Protein AF-A0A956LAS8-F1 (afdb_monomer_lite)

Structure (mmCIF, N/CA/C/O backbone):
data_AF-A0A956LAS8-F1
#
_entry.id   AF-A0A956LAS8-F1
#
loop_
_atom_site.group_PDB
_atom_site.id
_atom_site.type_symbol
_atom_site.label_atom_id
_atom_site.label_alt_id
_atom_site.label_comp_id
_atom_site.label_asym_id
_atom_site.label_entity_id
_atom_site.label_seq_id
_atom_site.pdbx_PDB_ins_code
_atom_site.Cartn_x
_atom_site.Cartn_y
_atom_site.Cartn_z
_atom_site.occupancy
_atom_site.B_iso_or_equiv
_atom_site.auth_seq_id
_atom_site.auth_comp_id
_atom_site.auth_asym_id
_atom_site.auth_atom_id
_atom_site.pdbx_PDB_model_num
ATOM 1 N N . MET A 1 1 ? 24.457 -32.007 28.626 1.00 55.41 1 MET A N 1
ATOM 2 C CA . MET A 1 1 ? 24.554 -30.571 28.265 1.00 55.41 1 MET A CA 1
ATOM 3 C C . MET A 1 1 ? 24.996 -30.335 26.818 1.00 55.41 1 MET A C 1
ATOM 5 O O . MET A 1 1 ? 24.389 -29.488 26.179 1.00 55.41 1 MET A O 1
ATOM 9 N N . GLY A 1 2 ? 25.953 -31.096 26.265 1.00 60.91 2 GLY A N 1
ATOM 10 C CA . GLY A 1 2 ? 26.464 -30.879 24.895 1.00 60.91 2 GLY A CA 1
ATOM 11 C C . GLY A 1 2 ? 25.425 -30.932 23.763 1.00 60.91 2 GLY A C 1
ATOM 12 O O . GLY A 1 2 ? 25.495 -30.125 22.844 1.00 60.91 2 GLY A O 1
ATOM 13 N N . LEU A 1 3 ? 24.403 -31.793 23.864 1.00 76.31 3 LEU A N 1
ATOM 14 C CA . LEU A 1 3 ? 23.370 -31.925 22.823 1.00 76.31 3 LEU A CA 1
ATOM 15 C C . LEU A 1 3 ? 22.526 -30.648 22.639 1.00 76.31 3 LEU A C 1
ATOM 17 O O . LEU A 1 3 ? 22.175 -30.290 21.521 1.00 76.31 3 LEU A O 1
ATOM 21 N N . ARG A 1 4 ? 22.226 -29.933 23.733 1.00 72.56 4 ARG A N 1
ATOM 22 C CA . ARG A 1 4 ? 21.432 -28.692 23.681 1.00 72.56 4 ARG A CA 1
ATOM 23 C C . ARG A 1 4 ? 22.228 -27.548 23.058 1.00 72.56 4 ARG A C 1
ATOM 25 O O . ARG A 1 4 ? 21.681 -26.792 22.271 1.00 72.56 4 ARG A O 1
ATOM 32 N N . VAL A 1 5 ? 23.522 -27.465 23.369 1.00 77.44 5 VAL A N 1
ATOM 33 C CA . VAL A 1 5 ? 24.424 -26.458 22.789 1.00 77.44 5 VAL A CA 1
ATOM 34 C C . VAL A 1 5 ? 24.606 -26.699 21.288 1.00 77.44 5 VAL A C 1
ATOM 36 O O . VAL A 1 5 ? 24.517 -25.758 20.504 1.00 77.44 5 VAL A O 1
ATOM 39 N N . ALA A 1 6 ? 24.772 -27.959 20.876 1.00 76.56 6 ALA A N 1
ATOM 40 C CA . ALA A 1 6 ? 24.871 -28.330 19.465 1.00 76.56 6 ALA A CA 1
ATOM 41 C C . ALA A 1 6 ? 23.584 -28.011 18.681 1.00 76.56 6 ALA A C 1
ATOM 43 O O . ALA A 1 6 ? 23.658 -27.461 17.584 1.00 76.56 6 ALA A O 1
ATOM 44 N N . ALA A 1 7 ? 22.410 -28.287 19.258 1.00 75.06 7 ALA A N 1
ATOM 45 C CA . ALA A 1 7 ? 21.125 -27.973 18.632 1.00 75.06 7 ALA A CA 1
ATOM 46 C C . ALA A 1 7 ? 20.914 -26.460 18.456 1.00 75.06 7 ALA A C 1
ATOM 48 O O . ALA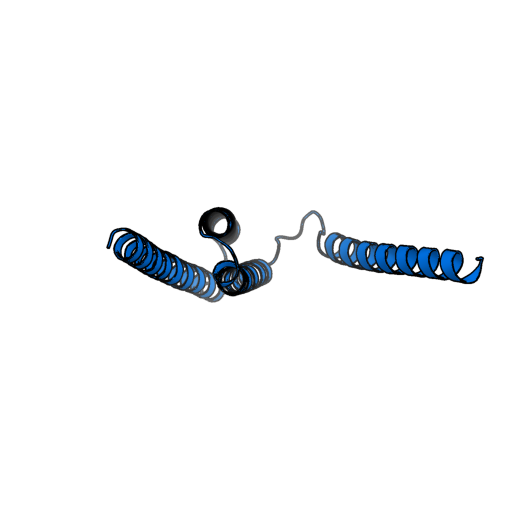 A 1 7 ? 20.488 -26.017 17.390 1.00 75.06 7 ALA A O 1
ATOM 49 N N . SER A 1 8 ? 21.266 -25.657 19.464 1.00 79.25 8 SER A N 1
ATOM 50 C CA . SER A 1 8 ? 21.174 -24.196 19.375 1.00 79.25 8 SER A CA 1
ATOM 51 C C . SER A 1 8 ? 22.094 -23.623 18.296 1.00 79.25 8 SER A C 1
ATOM 53 O O . SER A 1 8 ? 21.678 -22.754 17.535 1.00 79.25 8 SER A O 1
ATOM 55 N N . LEU A 1 9 ? 23.327 -24.130 18.187 1.00 83.88 9 LEU A N 1
ATOM 56 C CA . LEU A 1 9 ? 24.268 -23.703 17.146 1.00 83.88 9 LEU A CA 1
ATOM 57 C C . LEU A 1 9 ? 23.774 -24.070 15.745 1.00 83.88 9 LEU A C 1
ATOM 59 O O . LEU A 1 9 ? 23.849 -23.243 14.838 1.00 83.88 9 LEU A O 1
ATOM 63 N N . ALA A 1 10 ? 23.217 -25.271 15.579 1.00 81.31 10 ALA A N 1
ATOM 64 C CA . ALA A 1 10 ? 22.629 -25.695 14.314 1.00 81.31 10 ALA A CA 1
ATOM 65 C C . ALA A 1 10 ? 21.441 -24.807 13.909 1.00 81.31 10 ALA A C 1
ATOM 67 O O . ALA A 1 10 ? 21.338 -24.415 12.748 1.00 81.31 10 ALA A O 1
ATOM 68 N N . LEU A 1 11 ? 20.585 -24.430 14.866 1.00 81.88 11 LEU A N 1
ATOM 69 C CA . LEU A 1 11 ? 19.451 -23.539 14.619 1.00 81.88 11 LEU A CA 1
ATOM 70 C C . LEU A 1 11 ? 19.914 -22.142 14.181 1.00 81.88 11 LEU A C 1
ATOM 72 O O . LEU A 1 11 ? 19.400 -21.598 13.208 1.00 81.88 11 LEU A O 1
ATOM 76 N N . ILE A 1 12 ? 20.908 -21.575 14.870 1.00 80.75 12 ILE A N 1
ATOM 77 C CA . ILE A 1 12 ? 21.456 -20.254 14.537 1.00 80.75 12 ILE A CA 1
ATOM 78 C C . ILE A 1 12 ? 22.092 -20.279 13.147 1.00 80.75 12 ILE A C 1
ATOM 80 O O . ILE A 1 12 ? 21.824 -19.394 12.339 1.00 80.75 12 ILE A O 1
ATOM 84 N N . LEU A 1 13 ? 22.884 -21.308 12.835 1.00 80.00 13 LEU A N 1
ATOM 85 C CA . LEU A 1 13 ? 23.482 -21.467 11.510 1.00 80.00 13 LEU A CA 1
ATOM 86 C C . LEU A 1 13 ? 22.413 -21.592 10.423 1.00 80.00 13 LEU A C 1
ATOM 88 O O . LEU A 1 13 ? 22.524 -20.936 9.393 1.00 80.00 13 LEU A O 1
ATOM 92 N N . TYR A 1 14 ? 21.351 -22.359 10.668 1.00 82.44 14 TYR A N 1
ATOM 93 C CA . TYR A 1 14 ? 20.240 -22.501 9.730 1.00 82.44 14 TYR A CA 1
ATOM 94 C C . TYR A 1 14 ? 19.522 -21.167 9.472 1.00 82.44 14 TYR A C 1
ATOM 96 O O . TYR A 1 14 ? 19.284 -20.802 8.321 1.00 82.44 14 TYR A O 1
ATOM 104 N N . VAL A 1 15 ? 19.246 -20.392 10.527 1.00 77.12 15 VAL A N 1
ATOM 105 C CA . VAL A 1 15 ? 18.650 -19.051 10.412 1.00 77.12 15 VAL A CA 1
ATOM 106 C C . VAL A 1 15 ? 19.579 -18.102 9.652 1.00 77.12 15 VAL A C 1
ATOM 108 O O . VAL A 1 15 ? 19.129 -17.406 8.743 1.00 77.12 15 VAL A O 1
ATOM 111 N N . CYS A 1 16 ? 20.877 -18.102 9.957 1.00 79.00 16 CYS A N 1
ATOM 112 C CA . CYS A 1 16 ? 21.861 -17.276 9.260 1.00 79.00 16 CYS A CA 1
ATOM 113 C C . CYS A 1 16 ? 21.975 -17.638 7.774 1.00 79.00 16 CYS A C 1
ATOM 115 O O . CYS A 1 16 ? 22.055 -16.738 6.943 1.00 79.00 16 CYS A O 1
ATOM 117 N N . VAL A 1 17 ? 21.934 -18.927 7.424 1.00 76.44 17 VAL A N 1
ATOM 118 C CA . VAL A 1 17 ? 21.934 -19.397 6.029 1.00 76.44 17 VAL A CA 1
ATOM 119 C C . VAL A 1 17 ? 20.651 -18.970 5.314 1.00 76.44 17 VAL A C 1
ATOM 121 O O . VAL A 1 17 ? 20.724 -18.479 4.190 1.00 76.44 17 VAL A O 1
ATOM 124 N N . GLY A 1 18 ? 19.489 -19.064 5.967 1.00 69.44 18 GLY A N 1
ATOM 125 C CA . GLY A 1 18 ? 18.219 -18.578 5.418 1.00 69.44 18 GLY A CA 1
ATOM 126 C C . GLY A 1 18 ? 18.213 -17.065 5.174 1.00 69.44 18 GLY A C 1
ATOM 127 O O . GLY A 1 18 ? 17.800 -16.611 4.107 1.00 69.44 18 GLY A O 1
ATOM 128 N N . ILE A 1 19 ? 18.743 -16.281 6.119 1.00 72.44 19 ILE A N 1
ATOM 129 C CA . ILE A 1 19 ? 18.897 -14.826 5.978 1.00 72.44 19 ILE A CA 1
ATOM 130 C C . ILE A 1 19 ? 19.912 -14.497 4.880 1.00 72.44 19 ILE A C 1
ATOM 132 O O . ILE A 1 19 ? 19.651 -13.619 4.062 1.00 72.44 19 ILE A O 1
ATOM 136 N N . TYR A 1 20 ? 21.041 -15.208 4.816 1.00 73.12 20 TYR A N 1
ATOM 137 C CA . TYR A 1 20 ? 22.049 -15.014 3.776 1.00 73.12 20 TYR A CA 1
ATOM 138 C C . TYR A 1 20 ? 21.487 -15.323 2.390 1.00 73.12 20 TYR A C 1
ATOM 140 O O . TYR A 1 20 ? 21.646 -14.505 1.495 1.00 73.12 20 TYR A O 1
ATOM 148 N N . HIS A 1 21 ? 20.767 -16.434 2.209 1.00 66.94 21 HIS A N 1
ATOM 149 C CA . HIS A 1 21 ? 20.102 -16.745 0.942 1.00 66.94 21 HIS A CA 1
ATOM 150 C C . HIS A 1 21 ? 19.006 -15.733 0.597 1.00 66.94 21 HIS A C 1
ATOM 152 O O . HIS A 1 21 ? 18.911 -15.321 -0.557 1.0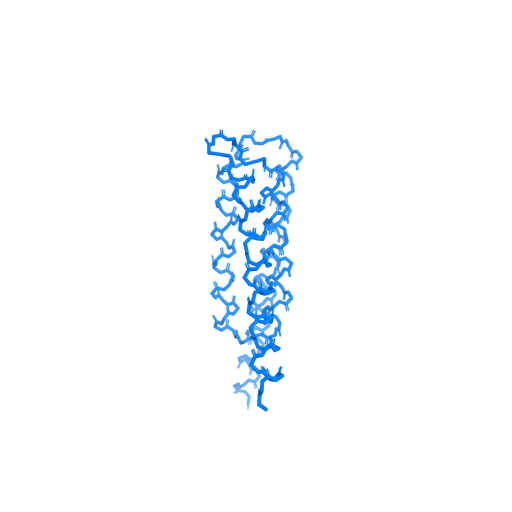0 66.94 21 HIS A O 1
ATOM 158 N N . GLY A 1 22 ? 18.225 -15.275 1.579 1.00 66.06 22 GLY A N 1
ATOM 159 C CA . GLY A 1 22 ? 17.233 -14.216 1.382 1.00 66.06 22 GLY A CA 1
ATOM 160 C C . GLY A 1 22 ? 17.868 -12.898 0.928 1.00 66.06 22 GLY A C 1
ATOM 161 O O . GLY A 1 22 ? 17.429 -12.303 -0.054 1.00 66.06 22 GLY A O 1
ATOM 162 N N . LEU A 1 23 ? 18.947 -12.472 1.588 1.00 69.12 23 LEU A N 1
ATOM 163 C CA . LEU A 1 23 ? 19.697 -11.258 1.252 1.00 69.12 23 LEU A CA 1
ATOM 164 C C . LEU A 1 23 ? 20.485 -11.396 -0.055 1.00 69.12 23 LEU A C 1
ATOM 166 O O . LEU A 1 23 ? 20.580 -10.434 -0.811 1.00 69.12 23 LEU A O 1
ATOM 170 N N . ALA A 1 24 ? 21.039 -12.571 -0.348 1.00 58.28 24 ALA A N 1
ATOM 171 C CA . ALA A 1 24 ? 21.751 -12.845 -1.590 1.00 58.28 24 ALA A CA 1
ATOM 172 C C . ALA A 1 24 ? 20.789 -12.840 -2.782 1.00 58.28 24 ALA A C 1
ATOM 174 O O . ALA A 1 24 ? 21.104 -12.221 -3.792 1.00 58.28 24 ALA A O 1
ATOM 175 N N . ASN A 1 25 ? 19.582 -13.402 -2.648 1.00 55.56 25 ASN A N 1
ATOM 176 C CA . ASN A 1 25 ? 18.543 -13.270 -3.675 1.00 55.56 25 ASN A CA 1
ATOM 177 C C . ASN A 1 25 ? 18.064 -11.823 -3.843 1.00 55.56 25 ASN A C 1
ATOM 179 O O . ASN A 1 25 ? 17.773 -11.403 -4.961 1.00 55.56 25 ASN A O 1
ATOM 183 N N . GLN A 1 26 ? 18.011 -11.041 -2.762 1.00 57.44 26 GLN A N 1
ATOM 184 C CA . GLN A 1 26 ? 17.707 -9.610 -2.854 1.00 57.44 26 GLN A CA 1
ATOM 185 C C . GLN A 1 26 ? 18.827 -8.827 -3.552 1.00 57.44 26 GLN A C 1
ATOM 187 O O . GLN A 1 26 ? 18.537 -7.938 -4.345 1.00 57.44 26 GLN A O 1
ATOM 192 N N . ARG A 1 27 ? 20.099 -9.165 -3.303 1.00 50.19 27 ARG A N 1
ATOM 193 C CA . ARG A 1 27 ? 21.260 -8.499 -3.917 1.00 50.19 27 ARG A CA 1
ATOM 194 C C . ARG A 1 27 ? 21.515 -8.923 -5.362 1.00 50.19 27 ARG A C 1
ATOM 196 O O . ARG A 1 27 ? 21.898 -8.077 -6.154 1.00 50.19 27 ARG A O 1
ATOM 203 N N . LEU A 1 28 ? 21.258 -10.179 -5.727 1.00 47.81 28 LEU A N 1
ATOM 204 C CA . LEU A 1 28 ? 21.357 -10.653 -7.114 1.00 47.81 28 LEU A CA 1
ATOM 205 C C . LEU A 1 28 ? 20.251 -10.068 -8.010 1.00 47.81 28 LEU A C 1
ATOM 207 O O . LEU A 1 28 ? 20.467 -9.915 -9.204 1.00 47.81 28 LEU A O 1
ATOM 211 N N . ARG A 1 29 ? 19.100 -9.679 -7.440 1.00 49.28 29 ARG A N 1
ATOM 212 C CA . ARG A 1 29 ? 18.079 -8.860 -8.127 1.00 49.28 29 ARG A CA 1
ATOM 213 C C . ARG A 1 29 ? 18.324 -7.352 -8.036 1.00 49.28 29 ARG A C 1
ATOM 215 O O . ARG A 1 29 ? 17.680 -6.593 -8.749 1.00 49.28 29 ARG A O 1
ATOM 222 N N . ALA A 1 30 ? 19.244 -6.907 -7.186 1.00 46.09 30 ALA A N 1
ATOM 223 C CA . ALA A 1 30 ? 19.690 -5.522 -7.122 1.00 46.09 30 ALA A CA 1
ATOM 224 C C . ALA A 1 30 ? 20.924 -5.339 -8.017 1.00 46.09 30 ALA A C 1
ATOM 226 O O . ALA A 1 30 ? 22.003 -4.994 -7.540 1.00 46.09 30 ALA A O 1
ATOM 227 N N . SER 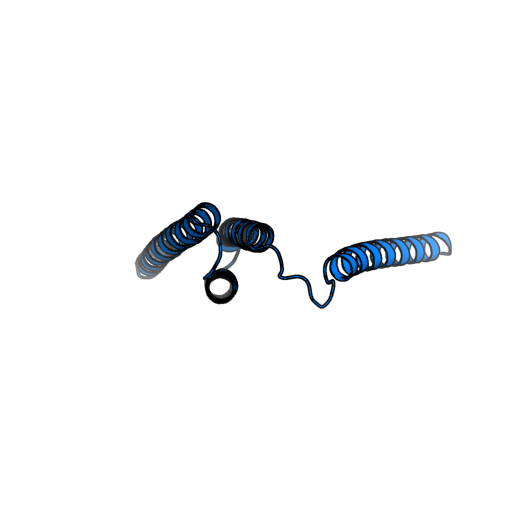A 1 31 ? 20.770 -5.592 -9.320 1.00 42.03 31 SER A N 1
ATOM 228 C CA . SER A 1 31 ? 21.730 -5.095 -10.305 1.00 42.03 31 SER A CA 1
ATOM 229 C C . SER A 1 31 ? 21.665 -3.560 -10.269 1.00 42.03 31 SER A C 1
ATOM 231 O O . SER A 1 31 ? 20.590 -2.992 -10.496 1.00 42.03 31 SER A O 1
ATOM 233 N N . PRO A 1 32 ? 22.752 -2.857 -9.903 1.00 43.62 32 PRO A N 1
ATOM 234 C CA . PRO A 1 32 ? 22.749 -1.408 -9.791 1.00 43.62 32 PRO A CA 1
ATOM 235 C C . PRO A 1 32 ? 22.796 -0.816 -11.203 1.00 43.62 32 PRO A C 1
ATOM 237 O O . PRO A 1 32 ? 23.865 -0.530 -11.730 1.00 43.62 32 PRO A O 1
ATOM 240 N N . GLY A 1 33 ? 21.632 -0.677 -11.838 1.00 44.19 33 GLY A N 1
ATOM 241 C CA . GLY A 1 33 ? 21.522 -0.067 -13.166 1.00 44.19 33 GLY A CA 1
ATOM 242 C C . GLY A 1 33 ? 20.358 -0.557 -14.018 1.00 44.19 33 GLY A C 1
ATOM 243 O O . GLY A 1 33 ? 20.011 0.114 -14.984 1.00 44.19 33 GLY A O 1
ATOM 244 N N . GLU A 1 34 ? 19.715 -1.668 -13.663 1.00 43.88 34 GLU A N 1
ATOM 245 C CA . GLU A 1 34 ? 18.502 -2.102 -14.353 1.00 43.88 34 GLU A CA 1
ATOM 246 C C . GLU A 1 34 ? 17.306 -1.363 -13.763 1.00 43.88 34 GLU A C 1
ATOM 248 O O . GLU A 1 34 ? 17.069 -1.385 -12.552 1.00 43.88 34 GLU A O 1
ATOM 253 N N . HIS A 1 35 ? 16.565 -0.665 -14.618 1.00 48.59 35 HIS A N 1
ATOM 254 C CA . HIS A 1 35 ? 15.213 -0.238 -14.305 1.00 48.59 35 HIS A CA 1
ATOM 255 C C . HIS A 1 35 ? 14.484 -1.434 -13.691 1.00 48.59 35 HIS A C 1
ATOM 257 O O . HIS A 1 35 ? 14.293 -2.440 -14.366 1.00 48.59 35 HIS A O 1
ATOM 263 N N . LEU A 1 36 ? 14.155 -1.364 -12.396 1.00 57.06 36 LEU A N 1
ATOM 264 C CA . LEU A 1 36 ? 13.278 -2.353 -11.780 1.00 57.06 36 LEU A CA 1
ATOM 265 C C . LEU A 1 36 ? 12.037 -2.424 -12.662 1.00 57.06 36 LEU A C 1
ATOM 267 O O . LEU A 1 36 ? 11.333 -1.417 -12.773 1.00 57.06 36 LEU A O 1
ATOM 271 N N . ASP A 1 37 ? 11.840 -3.579 -13.296 1.00 79.31 37 ASP A N 1
ATOM 272 C CA . ASP A 1 37 ? 10.741 -3.831 -14.215 1.00 79.31 37 ASP A CA 1
ATOM 273 C C . ASP A 1 37 ? 9.438 -3.342 -13.578 1.00 79.31 37 ASP A C 1
ATOM 275 O O . ASP A 1 37 ? 9.145 -3.638 -12.410 1.00 79.31 37 ASP A O 1
ATOM 279 N N . CYS A 1 38 ? 8.703 -2.506 -14.306 1.00 87.06 38 CYS A N 1
ATOM 280 C CA . CYS A 1 38 ? 7.479 -1.930 -13.781 1.00 87.06 38 CYS A CA 1
ATOM 281 C C . CYS A 1 38 ? 6.461 -3.014 -13.442 1.00 87.06 38 CYS A C 1
ATOM 283 O O . CYS A 1 38 ? 5.749 -2.858 -12.451 1.00 87.06 38 CYS A O 1
ATOM 285 N N . ASP A 1 39 ? 6.498 -4.151 -14.134 1.00 86.94 39 ASP A N 1
ATOM 286 C CA . ASP A 1 39 ? 5.689 -5.312 -13.784 1.00 86.94 39 ASP A CA 1
ATOM 287 C C . ASP A 1 39 ? 6.034 -5.859 -12.400 1.00 86.94 39 ASP A C 1
ATOM 289 O O . ASP A 1 39 ? 5.148 -6.020 -11.559 1.00 86.94 39 ASP A O 1
ATOM 293 N N . TYR A 1 40 ? 7.321 -6.028 -12.088 1.00 86.25 40 TYR A N 1
ATOM 294 C CA . TYR A 1 40 ? 7.741 -6.455 -10.753 1.00 86.25 40 TYR A CA 1
ATOM 295 C C . TYR A 1 40 ? 7.316 -5.460 -9.665 1.00 86.25 40 TYR A C 1
ATOM 297 O O . TYR A 1 40 ? 6.920 -5.853 -8.566 1.00 86.25 40 TYR A O 1
ATOM 305 N N . ARG A 1 41 ? 7.387 -4.154 -9.942 1.00 90.50 41 ARG A N 1
ATOM 306 C CA . ARG A 1 41 ? 6.971 -3.132 -8.969 1.00 90.50 41 ARG A CA 1
ATOM 307 C C . ARG A 1 41 ? 5.462 -3.145 -8.750 1.00 90.50 41 ARG A C 1
ATOM 309 O O . ARG A 1 41 ? 5.030 -2.994 -7.610 1.00 90.50 41 ARG A O 1
ATOM 316 N N . VAL A 1 42 ? 4.678 -3.372 -9.799 1.00 91.44 42 VAL A N 1
ATOM 317 C CA . VAL A 1 42 ? 3.226 -3.547 -9.699 1.00 91.44 42 VAL A CA 1
ATOM 318 C C . VAL A 1 42 ? 2.878 -4.796 -8.897 1.00 91.44 42 VAL A C 1
ATOM 320 O O . VAL A 1 42 ? 2.060 -4.709 -7.982 1.00 91.44 42 VAL A O 1
ATOM 323 N N . GLU A 1 43 ? 3.530 -5.928 -9.163 1.00 90.44 43 GLU A N 1
ATOM 324 C CA . GLU A 1 43 ? 3.339 -7.161 -8.391 1.00 90.44 43 GLU A CA 1
ATOM 325 C C . GLU A 1 43 ? 3.683 -6.966 -6.913 1.00 90.44 43 GLU A C 1
ATOM 327 O O . GLU A 1 43 ? 2.891 -7.314 -6.037 1.00 90.44 43 GLU A O 1
ATOM 332 N N . LEU A 1 44 ? 4.825 -6.337 -6.624 1.00 91.06 44 LEU A N 1
ATOM 333 C CA . LEU A 1 44 ? 5.235 -6.041 -5.257 1.00 91.06 44 LEU A CA 1
ATOM 334 C C . LEU A 1 44 ? 4.213 -5.148 -4.546 1.00 91.06 44 LEU A C 1
ATOM 336 O O . LEU A 1 44 ? 3.867 -5.404 -3.391 1.00 91.06 44 LEU A O 1
ATOM 340 N N . THR A 1 45 ? 3.729 -4.100 -5.210 1.00 92.56 45 THR A N 1
ATOM 341 C CA . THR A 1 45 ? 2.736 -3.189 -4.633 1.00 92.56 45 THR A CA 1
ATOM 342 C C . THR A 1 45 ? 1.402 -3.902 -4.420 1.00 92.56 45 THR A C 1
ATOM 344 O O . THR A 1 45 ? 0.819 -3.770 -3.346 1.00 92.56 45 THR A O 1
ATOM 347 N N . ARG A 1 46 ? 0.957 -4.748 -5.354 1.00 94.50 46 ARG A N 1
ATOM 348 C CA . ARG A 1 46 ? -0.226 -5.600 -5.166 1.00 94.50 46 ARG A CA 1
ATOM 349 C C . ARG A 1 46 ? -0.081 -6.491 -3.932 1.00 94.50 46 ARG A C 1
ATOM 351 O O . ARG A 1 46 ? -0.945 -6.473 -3.060 1.00 94.50 46 ARG A O 1
ATOM 358 N N . ASP A 1 47 ? 1.022 -7.224 -3.818 1.00 93.00 47 ASP A N 1
ATOM 359 C CA . ASP A 1 47 ? 1.243 -8.161 -2.712 1.00 93.00 47 ASP A CA 1
ATOM 360 C C . ASP A 1 47 ? 1.303 -7.435 -1.357 1.00 93.00 47 ASP A C 1
ATOM 362 O O . ASP A 1 47 ? 0.829 -7.938 -0.331 1.00 93.00 47 ASP A O 1
ATOM 366 N N . ARG A 1 48 ? 1.844 -6.210 -1.342 1.00 92.25 48 ARG A N 1
ATOM 367 C CA . ARG A 1 48 ? 1.843 -5.343 -0.158 1.00 92.25 48 ARG A CA 1
ATOM 368 C C . ARG A 1 48 ? 0.449 -4.854 0.207 1.00 92.25 48 ARG A C 1
ATOM 370 O O . ARG A 1 48 ? 0.163 -4.807 1.402 1.00 92.25 48 ARG A O 1
ATOM 377 N N . LEU A 1 49 ? -0.407 -4.547 -0.768 1.00 94.19 49 LEU A N 1
ATOM 378 C CA . LEU A 1 49 ? -1.802 -4.185 -0.513 1.00 94.19 49 LEU A CA 1
ATOM 379 C C . LEU A 1 49 ? -2.566 -5.357 0.102 1.00 94.19 49 LEU A C 1
ATOM 381 O O . LEU A 1 49 ? -3.218 -5.197 1.130 1.00 94.19 49 LEU A O 1
ATOM 385 N N . THR A 1 50 ? -2.432 -6.553 -0.472 1.00 92.50 50 THR A N 1
ATOM 386 C CA . THR A 1 50 ? -3.061 -7.765 0.069 1.00 92.50 50 THR A CA 1
ATOM 387 C C . THR A 1 50 ? -2.595 -8.029 1.500 1.00 92.50 50 THR A C 1
ATOM 389 O O . THR A 1 50 ? -3.413 -8.204 2.402 1.00 92.50 50 THR A O 1
ATOM 392 N N . SER A 1 51 ? -1.282 -7.951 1.735 1.00 89.50 51 SER A N 1
ATOM 393 C CA . SER A 1 51 ? -0.702 -8.121 3.070 1.00 89.50 51 SER A CA 1
ATOM 394 C C . SER A 1 51 ? -1.208 -7.072 4.064 1.00 89.50 51 SER A C 1
ATOM 396 O O . SER A 1 51 ? -1.444 -7.398 5.227 1.00 89.50 51 SER A O 1
ATOM 398 N N . LEU A 1 52 ? -1.362 -5.816 3.625 1.00 91.25 52 LEU A N 1
ATOM 399 C CA . LEU A 1 52 ? -1.908 -4.730 4.439 1.00 91.25 52 LEU A CA 1
ATOM 400 C C . LEU A 1 52 ? -3.338 -5.050 4.867 1.00 91.25 52 LEU A C 1
ATOM 402 O O . LEU A 1 52 ? -3.618 -4.984 6.058 1.00 91.25 52 LEU A O 1
ATOM 406 N N . ILE A 1 53 ? -4.208 -5.418 3.925 1.00 90.06 53 ILE A N 1
ATOM 407 C CA . ILE A 1 53 ? -5.619 -5.719 4.195 1.00 90.06 53 ILE A CA 1
ATOM 408 C C . ILE A 1 53 ? -5.728 -6.865 5.207 1.00 90.06 53 ILE A C 1
ATOM 410 O O . ILE A 1 53 ? -6.378 -6.728 6.242 1.00 90.06 53 ILE A O 1
ATOM 414 N N . GLU A 1 54 ? -5.023 -7.973 4.974 1.00 88.88 54 GLU A N 1
ATOM 415 C CA . GLU A 1 54 ? -5.051 -9.127 5.880 1.00 88.88 54 GLU A CA 1
ATOM 416 C C . GLU A 1 54 ? -4.512 -8.809 7.277 1.00 88.88 54 GLU A C 1
ATOM 418 O O . GLU A 1 54 ? -5.018 -9.308 8.287 1.00 88.88 54 GLU A O 1
ATOM 423 N N . TRP A 1 55 ? -3.439 -8.022 7.350 1.00 87.06 55 TRP A N 1
ATOM 424 C CA . TRP A 1 55 ? -2.798 -7.690 8.613 1.00 87.06 55 TRP A CA 1
ATOM 425 C C . TRP A 1 55 ? -3.568 -6.628 9.397 1.00 87.06 55 TRP A C 1
ATOM 427 O O . TRP A 1 55 ? -3.682 -6.762 10.614 1.00 87.06 55 TRP A O 1
ATOM 437 N N . ALA A 1 56 ? -4.136 -5.626 8.724 1.00 84.88 56 ALA A N 1
ATOM 438 C CA . ALA A 1 56 ? -4.885 -4.534 9.338 1.00 84.88 56 ALA A CA 1
ATOM 439 C C . ALA A 1 56 ? -6.099 -5.032 10.129 1.00 84.88 56 ALA A C 1
ATOM 441 O O . ALA A 1 56 ? -6.366 -4.525 11.213 1.00 84.88 56 ALA A O 1
ATOM 442 N N . HIS A 1 57 ? -6.769 -6.090 9.661 1.00 80.12 57 HIS A N 1
ATOM 443 C CA . HIS A 1 57 ? -7.864 -6.724 10.402 1.00 80.12 57 HIS A CA 1
ATOM 444 C C . HIS A 1 57 ? -7.438 -7.344 11.743 1.00 80.12 57 HIS A C 1
ATOM 446 O O . HIS A 1 57 ? -8.283 -7.571 12.606 1.00 80.12 57 HIS A O 1
ATOM 452 N N . ARG A 1 58 ? -6.146 -7.640 11.928 1.00 83.62 58 ARG A N 1
ATOM 453 C CA . ARG A 1 58 ? -5.610 -8.295 13.132 1.00 83.62 58 ARG A CA 1
ATOM 454 C C . ARG A 1 58 ? -5.004 -7.323 14.140 1.00 83.62 58 ARG A C 1
ATOM 456 O O . ARG A 1 58 ? -4.673 -7.743 15.247 1.00 83.62 58 ARG A O 1
ATOM 463 N N . VAL A 1 59 ? -4.804 -6.063 13.765 1.00 84.00 59 VAL A N 1
ATOM 464 C CA . VAL A 1 59 ? -4.127 -5.069 14.605 1.00 84.00 59 VAL A CA 1
ATOM 465 C C . VAL A 1 59 ? -5.054 -3.914 14.969 1.00 84.00 59 VAL A C 1
ATOM 467 O O . VAL A 1 59 ? -6.103 -3.724 14.365 1.00 84.00 59 VAL A O 1
ATOM 470 N N . GLY A 1 60 ? -4.671 -3.149 15.993 1.00 83.56 60 GLY A N 1
ATOM 471 C CA . GLY A 1 60 ? -5.399 -1.947 16.391 1.00 83.56 60 GLY A CA 1
ATOM 472 C C . GLY A 1 60 ? -5.278 -0.813 15.371 1.00 83.56 60 GLY A C 1
ATOM 473 O O . GLY A 1 60 ? -4.384 -0.808 14.517 1.00 83.56 60 GLY A O 1
ATOM 474 N N . ASP A 1 61 ? -6.155 0.184 15.505 1.00 85.75 61 ASP A N 1
ATOM 475 C CA . ASP A 1 61 ? -6.321 1.221 14.487 1.00 85.75 61 ASP A CA 1
ATOM 476 C C . ASP A 1 61 ? -5.055 2.049 14.232 1.00 85.75 61 ASP A C 1
ATOM 478 O O . ASP A 1 61 ? -4.691 2.295 13.086 1.00 85.75 61 ASP A O 1
ATOM 482 N N . VAL A 1 62 ? -4.305 2.383 15.284 1.00 85.06 62 VAL A N 1
ATOM 483 C CA . VAL A 1 62 ? -3.060 3.165 15.173 1.00 85.06 62 VAL A CA 1
ATOM 484 C C . VAL A 1 62 ? -1.998 2.447 14.331 1.00 85.06 62 VAL A C 1
ATOM 486 O O . VAL A 1 62 ? -1.242 3.075 13.589 1.00 85.06 62 VAL A O 1
ATOM 489 N N . GLN A 1 63 ? -1.889 1.124 14.458 1.00 86.81 63 GLN A N 1
ATOM 490 C CA . GLN A 1 63 ? -0.913 0.329 13.714 1.00 86.81 63 GLN A CA 1
ATOM 491 C C . GLN A 1 63 ? -1.329 0.168 12.255 1.00 86.81 63 GLN A C 1
ATOM 493 O O . GLN A 1 63 ? -0.476 0.262 11.370 1.00 86.81 63 GLN A O 1
ATOM 498 N N . ALA A 1 64 ? -2.621 -0.043 12.015 1.00 87.62 64 ALA A N 1
ATOM 499 C CA . ALA A 1 64 ? -3.163 -0.113 10.671 1.00 87.62 64 ALA A CA 1
ATOM 500 C C . ALA A 1 64 ? -3.025 1.240 9.942 1.00 87.62 64 ALA A C 1
ATOM 502 O O . ALA A 1 64 ? -2.582 1.243 8.799 1.00 87.62 64 ALA A O 1
ATOM 503 N N . ASP A 1 65 ? -3.249 2.381 10.612 1.00 90.44 65 ASP A N 1
ATOM 504 C CA . ASP A 1 65 ? -3.086 3.729 10.030 1.00 90.44 65 ASP A CA 1
ATOM 505 C C . ASP A 1 65 ? -1.650 3.961 9.537 1.00 90.44 65 ASP A C 1
ATOM 507 O O . ASP A 1 65 ? -1.422 4.361 8.395 1.00 90.44 65 ASP A O 1
ATOM 511 N N . LYS A 1 66 ? -0.654 3.606 10.358 1.00 88.94 66 LYS A N 1
ATOM 512 C CA . LYS A 1 66 ? 0.765 3.703 9.973 1.00 88.94 66 LYS A CA 1
ATOM 513 C C . LYS A 1 66 ? 1.127 2.803 8.793 1.00 88.94 66 LYS A C 1
ATOM 515 O O . LYS A 1 66 ? 2.039 3.118 8.031 1.00 88.94 66 LYS A O 1
ATOM 520 N N . ALA A 1 67 ? 0.496 1.638 8.678 1.00 88.00 67 ALA A N 1
ATOM 521 C CA . ALA A 1 67 ? 0.748 0.729 7.566 1.00 88.00 67 ALA A CA 1
ATOM 522 C C . ALA A 1 67 ? 0.079 1.224 6.275 1.00 88.00 67 ALA A C 1
ATOM 524 O O . ALA A 1 67 ? 0.703 1.150 5.217 1.00 88.00 67 ALA A O 1
ATOM 525 N N . THR A 1 68 ? -1.119 1.804 6.380 1.00 92.81 68 THR A N 1
ATOM 526 C CA . THR A 1 68 ? -1.812 2.504 5.292 1.00 92.81 68 THR A CA 1
ATOM 527 C C . THR A 1 68 ? -0.973 3.670 4.753 1.00 92.81 68 THR A C 1
ATOM 529 O O . THR A 1 68 ? -0.747 3.745 3.549 1.00 92.81 68 THR A O 1
ATOM 532 N N . GLU A 1 69 ? -0.399 4.512 5.619 1.00 93.62 69 GLU A N 1
ATOM 533 C CA . GLU A 1 69 ? 0.480 5.626 5.212 1.00 93.62 69 GLU A CA 1
ATOM 534 C C . GLU A 1 69 ? 1.758 5.149 4.490 1.00 93.62 69 GLU A C 1
ATOM 536 O O . GLU A 1 69 ? 2.199 5.708 3.481 1.00 93.62 69 GLU A O 1
ATOM 541 N N . LYS A 1 70 ? 2.368 4.064 4.979 1.00 91.25 70 LYS A N 1
ATOM 542 C CA . LYS A 1 70 ? 3.524 3.455 4.305 1.00 91.25 70 LYS A CA 1
ATOM 543 C C . LYS A 1 70 ? 3.150 2.910 2.933 1.00 91.25 70 LYS A C 1
ATOM 545 O O . LYS A 1 70 ? 3.943 3.018 1.997 1.00 91.25 70 LYS A O 1
ATOM 550 N N . PHE A 1 71 ? 1.967 2.313 2.819 1.00 94.31 71 PHE A N 1
ATOM 551 C CA . PHE A 1 71 ? 1.476 1.795 1.555 1.00 94.31 71 PHE A CA 1
ATOM 552 C C . PHE A 1 71 ? 1.178 2.917 0.555 1.00 94.31 71 PHE A C 1
ATOM 554 O O . PHE A 1 71 ? 1.614 2.819 -0.588 1.00 94.31 71 PHE A O 1
ATOM 561 N N . SER A 1 72 ? 0.535 4.011 0.973 1.00 95.38 72 SER A N 1
ATOM 562 C CA . SER A 1 72 ? 0.267 5.149 0.082 1.00 95.38 72 SER A CA 1
ATOM 563 C C . SER A 1 72 ? 1.563 5.767 -0.457 1.00 95.38 72 SER A C 1
ATOM 565 O O . SER A 1 72 ? 1.667 6.086 -1.642 1.00 95.38 72 SER A O 1
ATOM 567 N N . THR A 1 73 ? 2.608 5.829 0.374 1.00 95.38 73 THR A N 1
ATOM 568 C CA . THR A 1 73 ? 3.952 6.247 -0.053 1.00 95.38 73 THR A CA 1
ATOM 569 C C . THR A 1 73 ? 4.546 5.290 -1.093 1.00 95.38 73 THR A C 1
ATOM 571 O O . THR A 1 73 ? 5.089 5.738 -2.105 1.00 95.38 73 THR A O 1
ATOM 574 N N . LEU A 1 74 ? 4.433 3.974 -0.874 1.00 93.69 74 LEU A N 1
ATOM 575 C CA . LEU A 1 74 ? 4.887 2.955 -1.827 1.00 93.69 74 LEU A CA 1
ATOM 576 C C . LEU A 1 74 ? 4.139 3.054 -3.162 1.00 93.69 74 LEU A C 1
ATOM 578 O O . LEU A 1 74 ? 4.768 2.980 -4.217 1.00 93.69 74 LEU A O 1
ATOM 582 N N . LEU A 1 75 ? 2.819 3.233 -3.133 1.00 95.50 75 LEU A N 1
ATOM 583 C CA . LEU A 1 75 ? 1.996 3.371 -4.333 1.00 95.50 75 LEU A CA 1
ATOM 584 C C . LEU A 1 75 ? 2.393 4.619 -5.132 1.00 95.50 75 LEU A C 1
ATOM 586 O O . LEU A 1 75 ? 2.608 4.532 -6.340 1.00 95.50 75 LEU A O 1
ATOM 590 N N . ARG A 1 76 ? 2.617 5.749 -4.453 1.00 95.88 76 ARG A N 1
ATOM 591 C CA . ARG A 1 76 ? 3.084 6.986 -5.091 1.00 95.88 76 ARG A CA 1
ATOM 592 C C . ARG A 1 76 ? 4.470 6.836 -5.721 1.00 95.88 76 ARG A C 1
ATOM 594 O O . ARG A 1 76 ? 4.690 7.286 -6.846 1.00 95.88 76 ARG A O 1
ATOM 601 N N . ASP A 1 77 ? 5.416 6.192 -5.032 1.00 93.19 77 ASP A N 1
ATOM 602 C CA . ASP A 1 77 ? 6.716 5.842 -5.627 1.00 93.19 77 ASP A CA 1
ATOM 603 C C . ASP A 1 77 ? 6.521 4.884 -6.812 1.00 93.19 77 ASP A C 1
ATOM 605 O O . ASP A 1 77 ? 7.219 4.989 -7.823 1.00 93.19 77 ASP A O 1
ATOM 609 N N . THR A 1 78 ? 5.551 3.966 -6.729 1.00 92.38 78 THR A N 1
ATOM 610 C CA . THR A 1 78 ? 5.200 3.044 -7.819 1.00 92.38 78 THR A CA 1
ATOM 611 C C . THR A 1 78 ? 4.818 3.810 -9.077 1.00 92.38 78 THR A C 1
ATOM 613 O O . THR A 1 78 ? 5.523 3.690 -10.081 1.00 92.38 78 THR A O 1
ATOM 616 N N . GLN A 1 79 ? 3.805 4.670 -8.972 1.00 94.00 79 GLN A N 1
ATOM 617 C CA . GLN A 1 79 ? 3.321 5.557 -10.032 1.00 94.00 79 GLN A CA 1
ATOM 618 C C . GLN A 1 79 ? 4.438 6.438 -10.605 1.00 94.00 79 GLN A C 1
ATOM 620 O O . GLN A 1 79 ? 4.595 6.542 -11.818 1.00 94.00 79 GLN A O 1
ATOM 625 N N . THR A 1 80 ? 5.265 7.029 -9.737 1.00 92.56 80 THR A N 1
ATOM 626 C CA . THR A 1 80 ? 6.303 7.985 -10.154 1.00 92.56 80 THR A CA 1
ATOM 627 C C . THR A 1 80 ? 7.369 7.319 -11.019 1.00 92.56 80 THR A C 1
ATOM 629 O O . THR A 1 80 ? 7.750 7.854 -12.057 1.00 92.56 80 THR A O 1
ATOM 632 N N . ARG A 1 81 ? 7.855 6.135 -10.624 1.00 88.62 81 ARG A N 1
ATOM 633 C CA . ARG A 1 81 ? 8.897 5.441 -11.398 1.00 88.62 81 ARG A CA 1
ATOM 634 C C . ARG A 1 81 ? 8.352 4.690 -12.613 1.00 88.62 81 ARG A C 1
ATOM 636 O O . ARG A 1 81 ? 9.131 4.392 -13.508 1.00 88.62 81 ARG A O 1
ATOM 643 N N . CYS A 1 82 ? 7.049 4.411 -12.650 1.00 90.06 82 CYS A N 1
ATOM 644 C CA . CYS A 1 82 ? 6.384 3.712 -13.753 1.00 90.06 82 CYS A CA 1
ATOM 645 C C . CYS A 1 82 ? 5.506 4.620 -14.620 1.00 90.06 82 CYS A C 1
ATOM 647 O O . CYS A 1 82 ? 4.656 4.138 -15.362 1.00 90.06 82 CYS A O 1
ATOM 649 N N . VAL A 1 83 ? 5.752 5.933 -14.590 1.00 87.88 83 VAL A N 1
ATOM 650 C CA . VAL A 1 83 ? 5.008 6.926 -15.383 1.00 87.88 83 VAL A CA 1
ATOM 651 C C . VAL A 1 83 ? 5.057 6.651 -16.893 1.00 87.88 83 VAL A C 1
ATOM 653 O O . VAL A 1 83 ? 4.095 6.922 -17.606 1.00 87.88 83 VAL A O 1
ATOM 656 N N . ALA A 1 84 ? 6.166 6.085 -17.377 1.00 86.00 84 ALA A N 1
ATOM 657 C CA . ALA A 1 84 ? 6.391 5.762 -18.784 1.00 86.00 84 ALA A CA 1
ATOM 658 C C . ALA A 1 84 ? 6.113 4.286 -19.129 1.00 86.00 84 ALA A C 1
ATOM 660 O O . ALA A 1 84 ? 6.492 3.845 -20.213 1.00 86.00 84 ALA A O 1
ATOM 661 N N . ALA A 1 85 ? 5.488 3.519 -18.227 1.00 86.44 85 ALA A N 1
ATOM 662 C CA . ALA A 1 85 ? 5.145 2.122 -18.483 1.00 86.44 85 ALA A CA 1
ATOM 663 C C . ALA A 1 85 ? 4.122 1.988 -19.626 1.00 86.44 85 ALA A C 1
ATOM 665 O O . ALA A 1 85 ? 3.450 2.955 -20.020 1.00 86.44 85 ALA A O 1
ATOM 666 N N . ASP A 1 86 ? 3.988 0.787 -20.176 1.00 88.19 86 ASP A N 1
ATOM 667 C CA . ASP A 1 86 ? 2.960 0.494 -21.168 1.00 88.19 86 ASP A CA 1
ATOM 668 C C . ASP A 1 86 ? 1.538 0.665 -20.574 1.00 88.19 86 ASP A C 1
ATOM 670 O O . ASP A 1 86 ? 1.364 0.819 -19.356 1.00 88.19 86 ASP A O 1
ATOM 674 N N . PRO A 1 87 ? 0.501 0.740 -21.426 1.00 91.56 87 PRO A N 1
ATOM 675 C CA . PRO A 1 87 ? -0.867 0.966 -20.969 1.00 91.56 87 PRO A CA 1
ATOM 676 C C . PRO A 1 87 ? -1.403 -0.123 -20.032 1.00 91.56 87 PRO A C 1
ATOM 678 O O . PRO A 1 87 ? -2.215 0.192 -19.168 1.00 91.56 87 PRO A O 1
ATOM 681 N N . GLU A 1 88 ? -0.962 -1.375 -20.181 1.00 91.44 88 GLU A N 1
ATOM 682 C CA . GLU A 1 88 ? -1.444 -2.485 -19.358 1.00 91.44 88 GLU A CA 1
ATOM 683 C C . GLU A 1 88 ? -0.914 -2.360 -17.929 1.00 91.44 88 GLU A C 1
ATOM 685 O O . GLU A 1 88 ? -1.675 -2.439 -16.963 1.00 91.44 88 GLU A O 1
ATOM 690 N N . THR A 1 89 ? 0.379 -2.082 -17.769 1.00 89.19 89 THR A N 1
ATOM 691 C CA . THR A 1 89 ? 0.972 -1.858 -16.446 1.00 89.19 89 THR A CA 1
ATOM 692 C C . THR A 1 89 ? 0.376 -0.626 -15.758 1.00 89.19 89 THR A C 1
ATOM 694 O O . THR A 1 89 ? 0.171 -0.647 -14.543 1.00 89.19 89 THR A O 1
ATOM 697 N N . ARG A 1 90 ? 0.031 0.429 -16.510 1.00 92.50 90 ARG A N 1
ATOM 698 C CA . ARG A 1 90 ? -0.681 1.599 -15.965 1.00 92.50 90 ARG A CA 1
ATOM 699 C C . ARG A 1 90 ? -2.081 1.254 -15.461 1.00 92.50 90 ARG A C 1
ATOM 701 O O . ARG A 1 90 ? -2.393 1.583 -14.323 1.00 92.50 90 ARG A O 1
ATOM 708 N N . ASP A 1 91 ? -2.870 0.515 -16.239 1.00 94.88 91 ASP A N 1
ATOM 709 C CA . ASP A 1 91 ? -4.212 0.071 -15.830 1.00 94.88 91 ASP A CA 1
ATOM 710 C C . ASP A 1 91 ? -4.183 -0.776 -14.542 1.00 94.88 91 ASP A C 1
ATOM 712 O O . ASP A 1 91 ? -5.023 -0.629 -13.646 1.00 94.88 91 ASP A O 1
ATOM 716 N N . ARG A 1 92 ? -3.152 -1.616 -14.383 1.00 95.38 92 ARG A N 1
ATOM 717 C CA . ARG A 1 92 ? -2.933 -2.374 -13.143 1.00 95.38 92 ARG A CA 1
ATOM 718 C C . ARG A 1 92 ? -2.626 -1.461 -11.951 1.00 95.38 92 ARG A C 1
ATOM 720 O O . ARG A 1 92 ? -3.138 -1.717 -10.861 1.00 95.38 92 ARG A O 1
ATOM 727 N N . ILE A 1 93 ? -1.815 -0.415 -12.131 1.00 95.25 93 ILE A N 1
ATOM 728 C CA . ILE A 1 93 ? -1.521 0.572 -11.074 1.00 95.25 93 ILE A CA 1
ATOM 729 C C . ILE A 1 93 ? -2.797 1.318 -10.670 1.00 95.25 93 ILE A C 1
ATOM 731 O O . ILE A 1 93 ? -3.092 1.397 -9.477 1.00 95.25 93 ILE A O 1
ATOM 735 N N . ASP A 1 94 ? -3.576 1.786 -11.643 1.00 96.44 94 ASP A N 1
ATOM 736 C CA . ASP A 1 94 ? -4.834 2.504 -11.405 1.00 96.44 94 ASP A CA 1
ATOM 737 C C . ASP A 1 94 ? -5.858 1.602 -10.695 1.00 96.44 94 ASP A C 1
ATOM 739 O O . ASP A 1 94 ? -6.570 2.014 -9.775 1.00 96.44 94 ASP A O 1
ATOM 743 N N . THR A 1 95 ? -5.887 0.317 -11.055 1.00 97.44 95 THR A N 1
ATOM 744 C CA . THR A 1 95 ? -6.706 -0.686 -10.368 1.00 97.44 95 THR A CA 1
ATOM 745 C C . THR A 1 95 ? -6.292 -0.863 -8.906 1.00 97.44 95 THR A C 1
ATOM 747 O O . THR A 1 95 ? -7.159 -0.923 -8.031 1.00 97.44 95 THR A O 1
ATOM 750 N N . ILE A 1 96 ? -4.988 -0.935 -8.616 1.00 96.75 96 ILE A N 1
ATOM 751 C CA . ILE A 1 96 ? -4.473 -1.022 -7.241 1.00 96.75 96 ILE A CA 1
ATOM 752 C C . ILE A 1 96 ? -4.865 0.225 -6.441 1.00 96.75 96 ILE A C 1
ATOM 754 O O . ILE A 1 96 ? -5.316 0.095 -5.303 1.00 96.75 96 ILE A O 1
ATOM 758 N N . GLU A 1 97 ? -4.727 1.415 -7.028 1.00 97.62 97 GLU A N 1
ATOM 759 C CA . GLU A 1 97 ? -5.115 2.679 -6.399 1.00 97.62 97 GLU A CA 1
ATOM 760 C C . GLU A 1 97 ? -6.603 2.704 -6.044 1.00 97.62 97 GLU A C 1
ATOM 762 O O . GLU A 1 97 ? -6.960 2.998 -4.902 1.00 97.62 97 GLU A O 1
ATOM 767 N N . ARG A 1 98 ? -7.471 2.307 -6.980 1.00 98.19 98 ARG A N 1
ATOM 768 C CA . ARG A 1 98 ? -8.914 2.225 -6.734 1.00 98.19 98 ARG A CA 1
ATOM 769 C C . ARG A 1 98 ? -9.247 1.274 -5.584 1.00 98.19 98 ARG A C 1
ATOM 771 O O . ARG A 1 98 ? -10.017 1.632 -4.697 1.00 98.19 98 ARG A O 1
ATOM 778 N N . ILE A 1 99 ? -8.661 0.075 -5.573 1.00 97.75 99 ILE A N 1
ATOM 779 C CA . ILE A 1 99 ? -8.895 -0.909 -4.502 1.00 97.75 99 ILE A CA 1
ATOM 780 C C . ILE A 1 99 ? -8.417 -0.363 -3.152 1.00 97.75 99 ILE A C 1
ATOM 782 O O . ILE A 1 99 ? -9.086 -0.560 -2.135 1.00 97.75 99 ILE A O 1
ATOM 786 N N . PHE A 1 100 ? -7.274 0.324 -3.131 1.00 97.12 100 PHE A N 1
ATOM 787 C CA . PHE A 1 100 ? -6.751 0.944 -1.921 1.00 97.12 100 PHE A CA 1
ATOM 788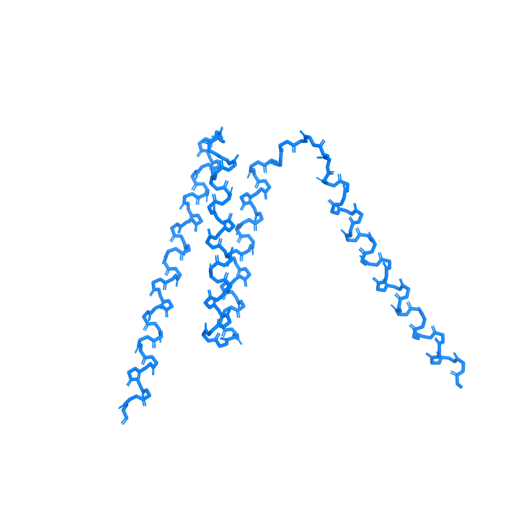 C C . PHE A 1 100 ? -7.681 2.046 -1.390 1.00 97.12 100 PHE A C 1
ATOM 790 O O . PHE A 1 100 ? -8.006 2.029 -0.204 1.00 97.12 100 PHE A O 1
ATOM 797 N N . ALA A 1 101 ? -8.198 2.919 -2.258 1.00 97.25 101 ALA A N 1
ATOM 798 C CA . ALA A 1 101 ? -9.163 3.951 -1.875 1.00 97.25 101 ALA A CA 1
ATOM 799 C C . ALA A 1 101 ? -10.462 3.351 -1.297 1.00 97.25 101 ALA A C 1
ATOM 801 O O . ALA A 1 101 ? -10.930 3.770 -0.238 1.00 97.25 101 ALA A O 1
ATOM 802 N N . GLU A 1 102 ? -11.010 2.308 -1.933 1.00 97.12 102 GLU A N 1
ATOM 803 C CA . GLU A 1 102 ? -12.186 1.584 -1.420 1.00 97.12 102 GLU A CA 1
ATOM 804 C C . GLU A 1 102 ? -11.920 0.913 -0.059 1.00 97.12 102 GLU A C 1
ATOM 806 O O . GLU A 1 102 ? -12.834 0.707 0.747 1.00 97.12 102 GLU A O 1
ATOM 811 N N . TYR A 1 103 ? -10.684 0.477 0.191 1.00 94.75 103 TYR A N 1
ATOM 812 C CA . TYR A 1 103 ? -10.275 -0.066 1.484 1.00 94.75 103 TYR A CA 1
ATOM 813 C C . TYR A 1 103 ? -10.218 1.030 2.559 1.00 94.75 103 TYR A C 1
ATOM 815 O O . TYR A 1 103 ? -10.777 0.832 3.641 1.00 94.75 103 TYR A O 1
ATOM 823 N N . GLU A 1 104 ? -9.612 2.184 2.268 1.00 95.12 104 GLU A N 1
ATOM 824 C CA . GLU A 1 104 ? -9.551 3.314 3.205 1.00 95.12 104 GLU A CA 1
ATOM 825 C C . GLU A 1 104 ? -10.949 3.814 3.583 1.00 95.12 104 GLU A C 1
ATOM 827 O O . GLU A 1 104 ? -11.243 3.986 4.767 1.00 95.12 104 GLU A O 1
ATOM 832 N N . GLU A 1 105 ? -11.845 3.954 2.603 1.00 95.88 105 GLU A N 1
ATOM 833 C CA . GLU A 1 105 ? -13.225 4.384 2.840 1.00 95.88 105 GLU A CA 1
ATOM 834 C C . GLU A 1 105 ? -13.988 3.405 3.744 1.00 95.88 105 GLU A C 1
ATOM 836 O O . GLU A 1 105 ? -14.645 3.809 4.708 1.00 95.88 105 GLU A O 1
ATOM 841 N N . ARG A 1 106 ? -13.901 2.097 3.459 1.00 93.44 106 ARG A N 1
ATOM 842 C CA . ARG A 1 106 ? -14.528 1.063 4.299 1.00 93.44 106 ARG A CA 1
ATOM 843 C C . ARG A 1 106 ? -14.017 1.129 5.727 1.00 93.44 106 ARG A C 1
ATOM 845 O O . ARG A 1 106 ? -14.810 1.094 6.663 1.00 93.44 106 ARG A O 1
ATOM 852 N N . ARG A 1 107 ? -12.706 1.269 5.892 1.00 91.69 107 ARG A N 1
ATOM 853 C CA . ARG A 1 107 ? -12.102 1.315 7.215 1.00 91.69 107 ARG A CA 1
ATOM 854 C C . ARG A 1 107 ? -12.505 2.569 7.994 1.00 91.69 107 ARG A C 1
ATOM 856 O O . ARG A 1 107 ? -12.734 2.471 9.197 1.00 91.69 107 ARG A O 1
ATOM 863 N N . GLY A 1 108 ? -12.631 3.713 7.322 1.00 91.19 108 GLY A N 1
ATOM 864 C CA . GLY A 1 108 ? -13.176 4.933 7.919 1.00 91.19 108 GLY A CA 1
ATOM 865 C C . GLY A 1 108 ? -14.587 4.712 8.466 1.00 91.19 108 GLY A C 1
ATOM 866 O O . GLY A 1 108 ? -14.836 4.964 9.640 1.00 91.19 108 GLY A O 1
ATOM 867 N N . ARG A 1 109 ? -15.478 4.117 7.662 1.00 93.31 109 ARG A N 1
ATOM 868 C CA . ARG A 1 109 ? -16.846 3.787 8.104 1.00 93.31 109 ARG A CA 1
ATOM 869 C C . ARG A 1 109 ? -16.878 2.825 9.292 1.00 93.31 109 ARG A C 1
ATOM 871 O O . ARG A 1 109 ? -17.671 3.019 10.210 1.00 93.31 109 ARG A O 1
ATOM 878 N N . ASP A 1 110 ? -16.019 1.807 9.294 1.00 90.06 110 ASP A N 1
ATOM 879 C CA . ASP A 1 110 ? -15.930 0.850 10.403 1.00 90.06 110 ASP A CA 1
ATOM 880 C C . ASP A 1 110 ? -15.437 1.515 11.695 1.00 90.06 110 ASP A C 1
ATOM 882 O O . ASP A 1 110 ? -15.917 1.195 12.786 1.00 90.06 110 ASP A O 1
ATOM 886 N N . ARG A 1 111 ? -14.484 2.446 11.583 1.00 89.38 111 ARG A N 1
ATOM 887 C CA . ARG A 1 111 ? -13.989 3.225 12.717 1.00 89.38 111 ARG A CA 1
ATOM 888 C C . ARG A 1 111 ? -15.086 4.114 13.294 1.00 89.38 111 ARG A C 1
ATOM 890 O O . ARG A 1 111 ? -15.341 4.030 14.492 1.00 89.38 111 ARG A O 1
ATOM 897 N N . ASP A 1 112 ? -15.774 4.880 12.454 1.00 91.81 112 ASP A N 1
ATOM 898 C CA . ASP A 1 112 ? -16.868 5.762 12.877 1.00 91.81 112 ASP A CA 1
ATOM 899 C C . ASP A 1 112 ? -17.995 4.969 13.558 1.00 91.81 112 ASP A C 1
ATOM 901 O O . ASP A 1 112 ? -18.536 5.379 14.590 1.00 91.81 112 ASP A O 1
ATOM 905 N N . ALA A 1 113 ? -18.321 3.784 13.029 1.00 91.56 113 ALA A N 1
ATOM 906 C CA . ALA A 1 113 ? -19.299 2.886 13.636 1.00 91.56 113 ALA 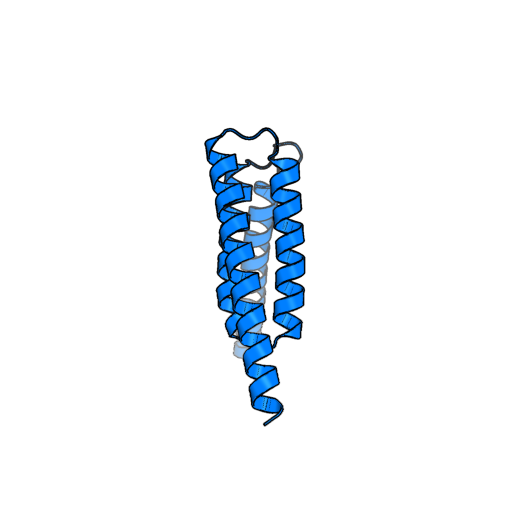A CA 1
ATOM 907 C C . ALA A 1 113 ? -18.853 2.39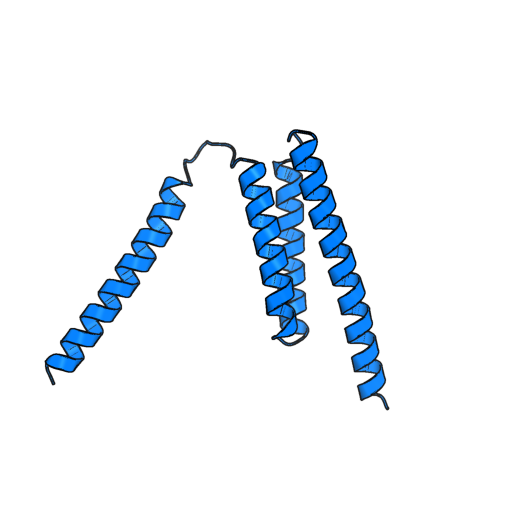6 15.024 1.00 91.56 113 ALA A C 1
ATOM 909 O O . ALA A 1 113 ? -19.659 2.371 15.955 1.00 91.56 113 ALA A O 1
ATOM 910 N N . ARG A 1 114 ? -17.574 2.037 15.195 1.00 88.44 114 ARG A N 1
ATOM 911 C CA . ARG A 1 114 ? -17.020 1.644 16.503 1.00 88.44 114 ARG A CA 1
ATOM 912 C C . ARG A 1 114 ? -17.045 2.793 17.503 1.00 88.44 114 ARG A C 1
ATOM 914 O O . ARG A 1 114 ? -17.446 2.578 18.641 1.00 88.44 114 ARG A O 1
ATOM 921 N N . GLU A 1 115 ? -16.638 3.990 17.091 1.00 90.69 115 GLU A N 1
ATOM 922 C CA . GLU A 1 115 ? -16.664 5.181 17.946 1.00 90.69 115 GLU A CA 1
ATOM 923 C C . GLU A 1 115 ? -18.101 5.513 18.376 1.00 90.69 115 GLU A C 1
ATOM 925 O O . GLU A 1 115 ? -18.346 5.763 19.555 1.00 90.69 115 GLU A O 1
ATOM 930 N N . THR A 1 116 ? -19.067 5.392 17.459 1.00 92.25 116 THR A N 1
ATOM 931 C CA . THR A 1 116 ? -20.497 5.548 17.764 1.00 92.25 116 THR A CA 1
ATOM 932 C C . THR A 1 116 ? -20.973 4.528 18.800 1.00 92.25 116 THR A C 1
ATOM 934 O O . THR A 1 116 ? -21.654 4.900 19.749 1.00 92.25 116 THR A O 1
ATOM 937 N N . LEU A 1 117 ? -20.603 3.249 18.658 1.00 91.75 117 LEU A N 1
ATOM 938 C CA . LEU A 1 117 ? -20.989 2.193 19.603 1.00 91.75 117 LEU A CA 1
ATOM 939 C C . LEU A 1 117 ? -20.352 2.356 20.989 1.00 91.75 117 LEU A C 1
ATOM 941 O O . LEU A 1 117 ? -20.975 1.984 21.976 1.00 91.75 117 LEU A O 1
ATOM 945 N N . LEU A 1 118 ? -19.128 2.885 21.074 1.00 90.31 118 LEU A N 1
ATOM 946 C CA . LEU A 1 118 ? -18.446 3.155 22.348 1.00 90.31 118 LEU A CA 1
ATOM 947 C C . LEU A 1 118 ? -19.012 4.373 23.090 1.00 90.31 118 LEU A C 1
ATOM 949 O O . LEU A 1 118 ? -18.770 4.516 24.286 1.00 90.31 118 LEU A O 1
ATOM 953 N N . ALA A 1 119 ? -19.708 5.262 22.379 1.00 89.62 119 ALA A N 1
ATOM 954 C CA . ALA A 1 119 ? -20.337 6.454 22.938 1.00 89.62 119 ALA A CA 1
ATOM 955 C C . ALA A 1 119 ? -21.782 6.223 23.431 1.00 89.62 119 ALA A C 1
ATOM 957 O O . ALA A 1 119 ? -22.363 7.141 24.014 1.00 89.62 119 ALA A O 1
ATOM 958 N N . LEU A 1 120 ? -22.354 5.037 23.179 1.00 85.88 120 LEU A N 1
ATOM 959 C CA . LEU A 1 120 ? -23.640 4.583 23.730 1.00 85.88 120 LEU A CA 1
ATOM 960 C C . LEU A 1 120 ? -23.480 4.085 25.171 1.00 85.88 120 LEU A C 1
ATOM 962 O O . LEU A 1 120 ? -24.407 4.351 25.969 1.00 85.88 120 LEU A O 1
#

Foldseek 3Di:
DVVVVVVVVVVVVVVVVVVVVVVVVVVVLPPPPDLPPLVVLLVVLVVLLVVLLVVLVVDDPVVSVVSLVVSVVSLVVSCVSCVVPDPVSVVSSVVSVVVSVVSVVVVVVVVVVVVVVVVD

Radius of gyration: 20.5 Å; chains: 1; bounding box: 50×40×49 Å

pLDDT: mean 83.46, std 14.35, range [42.03, 98.19]

Secondary structure (DSSP, 8-state):
-HHHHHHHHHHHHHHHHHHHHHHHHHHHS--TTS---HHHHHHHHHHHHHHHHHHHTTS-HHHHHHHHHHHHHHHHHHHHHTTTS-HHHHHHHHHHHHHHHHHHHHHHHHHHHHHHHHT-

Sequence (120 aa):
MGLRVAASLALILYVCVGIYHGLANQRLRASPGEHLDCDYRVELTRDRLTSLIEWAHRVGDVQADKATEKFSTLLRDTQTRCVAADPETRDRIDTIERIFAEYEERRGRDRDARETLLAL